Protein AF-A0A7C7RU59-F1 (afdb_monomer_lite)

Sequence (113 aa):
EEKEARVYYLPATEMANELAKTDLATNMAMCGAICGIFGLPDPESLAASVKDRFVGKGIVVSGGTAALDSAIEKKFAKKAKLLEANQKVLDAAIQYTIDQGWSEAEKPAKATA

Foldseek 3Di:
DDDPDDDDDFPLQVLLCVQVVDSVLSVLLVLLQVCLQEVPPPLVVVLVVLCCVLPNPPDDDDPVVVVVSVVVCVVPVDSVSVSVSSSRSSPVSSVVCVVVVNHPVPPDPPPDD

Secondary structure (DSSP, 8-state):
-----------HHHHHHHHHSSGGGHHHHHHHHHHHHH--S-HHHHHHHHHHHHH-SS----HHHHHHHHHHHHHSSSHHHHHHHHHHHHHHHHHHHHHTT--STTS------

pLDDT: mean 82.25, std 14.12, range [37.03, 97.62]

Structure (mmCIF, N/CA/C/O backbone):
data_AF-A0A7C7RU59-F1
#
_entry.id   AF-A0A7C7RU59-F1
#
loop_
_atom_site.group_PDB
_atom_site.id
_atom_site.type_symbol
_atom_site.label_atom_id
_atom_site.label_alt_id
_atom_site.label_comp_id
_atom_site.label_asym_id
_atom_site.label_entity_id
_atom_site.label_seq_id
_atom_site.pdbx_PDB_ins_code
_atom_site.Cartn_x
_atom_site.Cartn_y
_atom_site.Cartn_z
_atom_site.occupancy
_atom_site.B_iso_or_equiv
_atom_site.auth_seq_id
_atom_site.auth_comp_id
_atom_site.auth_asym_id
_atom_site.auth_atom_id
_atom_site.pdbx_PDB_model_num
ATOM 1 N N . GLU A 1 1 ? -28.147 -13.102 14.212 1.00 57.44 1 GLU A N 1
ATOM 2 C CA . GLU A 1 1 ? -26.952 -12.932 15.059 1.00 57.44 1 GLU A CA 1
ATOM 3 C C . GLU A 1 1 ? -26.067 -11.878 14.417 1.00 57.44 1 GLU A C 1
ATOM 5 O O . GLU A 1 1 ? -25.600 -12.094 13.302 1.00 57.44 1 GLU A O 1
ATOM 10 N N . GLU A 1 2 ? -25.925 -10.716 15.051 1.00 62.41 2 GLU A N 1
ATOM 11 C CA . GLU A 1 2 ? -24.928 -9.721 14.647 1.00 62.41 2 GLU A CA 1
ATOM 12 C C . GLU A 1 2 ? -23.557 -10.203 15.117 1.00 62.41 2 GLU A C 1
ATOM 14 O O . GLU A 1 2 ? -23.356 -10.476 16.297 1.00 62.41 2 GLU A O 1
ATOM 19 N N . LYS A 1 3 ? -22.618 -10.360 14.182 1.00 68.44 3 LYS A N 1
ATOM 20 C CA . LYS A 1 3 ? -21.226 -10.658 14.520 1.00 68.44 3 LYS A CA 1
ATOM 21 C C . LYS A 1 3 ? -20.555 -9.344 14.914 1.00 68.44 3 LYS A C 1
ATOM 23 O O . LYS A 1 3 ? -20.638 -8.386 14.151 1.00 68.44 3 LYS A O 1
ATOM 28 N N . GLU A 1 4 ? -19.872 -9.314 16.057 1.00 84.44 4 GLU A N 1
ATOM 29 C CA . GLU A 1 4 ? -19.095 -8.172 16.575 1.00 84.44 4 GLU A CA 1
ATOM 30 C C . GLU A 1 4 ? -17.836 -7.875 15.724 1.00 84.44 4 GLU A C 1
ATOM 32 O O . GLU A 1 4 ? -16.704 -7.863 16.209 1.00 84.44 4 GLU A O 1
ATOM 37 N N . ALA A 1 5 ? -18.002 -7.686 14.415 1.00 86.12 5 ALA A N 1
ATOM 38 C CA . ALA A 1 5 ? -16.907 -7.398 13.502 1.00 86.12 5 ALA A CA 1
ATOM 39 C C . ALA A 1 5 ? -16.480 -5.928 13.621 1.00 86.12 5 ALA A C 1
ATOM 41 O O . ALA A 1 5 ? -17.301 -5.017 13.510 1.00 86.12 5 ALA A O 1
ATOM 42 N N . ARG A 1 6 ? -15.175 -5.690 13.792 1.00 86.81 6 ARG A N 1
ATOM 43 C CA . ARG A 1 6 ? -14.591 -4.348 13.666 1.00 86.81 6 ARG A CA 1
ATOM 44 C C . ARG A 1 6 ? -14.446 -4.015 12.186 1.00 86.81 6 ARG A C 1
ATOM 46 O O . ARG A 1 6 ? -13.814 -4.767 11.448 1.00 86.81 6 ARG A O 1
ATOM 53 N N . VAL A 1 7 ? -15.039 -2.903 11.762 1.00 90.31 7 VAL A N 1
ATOM 54 C CA . VAL A 1 7 ? -15.005 -2.442 10.370 1.00 90.31 7 VAL A 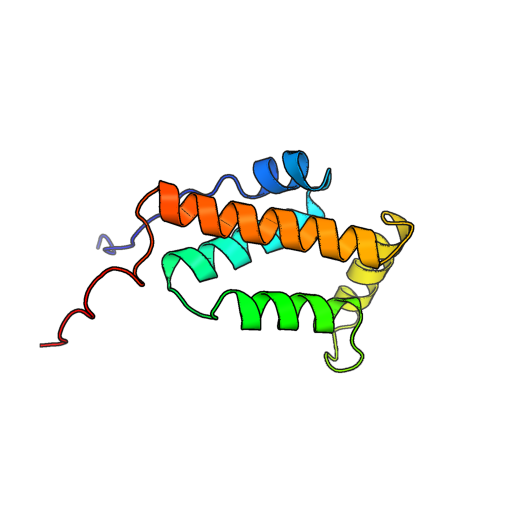CA 1
ATOM 55 C C . VAL A 1 7 ? -14.109 -1.213 10.276 1.00 90.31 7 VAL A C 1
ATOM 57 O O . VAL A 1 7 ? -14.353 -0.217 10.953 1.00 90.31 7 VAL A O 1
ATOM 60 N N . TYR A 1 8 ? -13.095 -1.287 9.415 1.00 92.62 8 TYR A N 1
ATOM 61 C CA . TYR A 1 8 ? -12.158 -0.200 9.132 1.00 92.62 8 TYR A CA 1
ATOM 62 C C . TYR A 1 8 ? -12.288 0.204 7.663 1.00 92.62 8 TYR A C 1
ATOM 64 O O . TYR A 1 8 ? -12.198 -0.647 6.775 1.00 92.62 8 TYR A O 1
ATOM 72 N N . TYR A 1 9 ? -12.521 1.489 7.398 1.00 94.81 9 TYR A N 1
ATOM 73 C CA . TYR A 1 9 ? -12.658 2.005 6.036 1.00 94.81 9 TYR A CA 1
ATOM 74 C C . TYR A 1 9 ? -11.328 2.564 5.535 1.00 94.81 9 TYR A C 1
ATOM 76 O O . TYR A 1 9 ? -10.849 3.560 6.054 1.00 94.81 9 TYR A O 1
ATOM 84 N N . LEU A 1 10 ? -10.752 1.973 4.491 1.00 96.31 10 LEU A N 1
ATOM 85 C CA . LEU A 1 10 ? -9.511 2.454 3.885 1.00 96.31 10 LEU A CA 1
ATOM 86 C C . LEU A 1 10 ? -9.770 2.911 2.439 1.00 96.31 10 LEU A C 1
ATOM 88 O O . LEU A 1 10 ? -10.155 2.069 1.621 1.00 96.31 10 LEU A O 1
ATOM 92 N N . PRO A 1 11 ? -9.495 4.178 2.069 1.00 97.00 11 PRO A N 1
ATOM 93 C CA . PRO A 1 11 ? -9.590 4.649 0.683 1.00 97.00 11 PRO A CA 1
ATOM 94 C C . PRO A 1 11 ? -8.391 4.163 -0.164 1.00 97.00 11 PRO A C 1
ATOM 96 O O . PRO A 1 11 ? -7.595 4.940 -0.689 1.00 97.00 11 PRO A O 1
ATOM 99 N N . ALA A 1 12 ? -8.231 2.841 -0.282 1.00 97.19 12 ALA A N 1
ATOM 100 C CA . ALA A 1 12 ? -7.046 2.182 -0.840 1.00 97.19 12 ALA A CA 1
ATOM 101 C C . ALA A 1 12 ? -6.732 2.601 -2.287 1.00 97.19 12 ALA A C 1
ATOM 103 O O . ALA A 1 12 ? -5.597 2.948 -2.615 1.00 97.19 12 ALA A O 1
ATOM 104 N N . THR A 1 13 ? -7.748 2.580 -3.151 1.00 96.69 13 THR A N 1
ATOM 105 C CA . THR A 1 13 ? -7.602 2.896 -4.578 1.00 96.69 13 THR A CA 1
ATOM 106 C C . THR A 1 13 ? -7.323 4.378 -4.809 1.00 96.69 13 THR A C 1
ATOM 108 O O . THR A 1 13 ? -6.558 4.732 -5.704 1.00 96.69 13 THR A O 1
ATOM 111 N N . GLU A 1 14 ? -7.920 5.252 -3.997 1.00 97.62 14 GLU A N 1
ATOM 112 C CA . GLU A 1 14 ? -7.688 6.697 -4.061 1.00 97.62 14 GLU A CA 1
ATOM 113 C C . GLU A 1 14 ? -6.236 7.008 -3.692 1.00 97.62 14 GLU A C 1
ATOM 115 O O . GLU A 1 14 ? -5.523 7.602 -4.501 1.00 97.62 14 GLU A O 1
ATOM 120 N N . MET A 1 15 ? -5.743 6.471 -2.569 1.00 97.00 15 MET A N 1
ATOM 121 C CA . MET A 1 15 ? -4.335 6.609 -2.175 1.00 97.00 15 MET A CA 1
ATOM 122 C C . MET A 1 15 ? -3.371 6.094 -3.253 1.00 97.00 15 MET A C 1
ATOM 124 O O . MET A 1 15 ? -2.382 6.756 -3.577 1.00 97.00 15 MET A O 1
ATOM 128 N N . ALA A 1 16 ? -3.655 4.932 -3.849 1.00 94.94 16 ALA A N 1
ATOM 129 C CA . ALA A 1 16 ? -2.828 4.363 -4.912 1.00 94.94 16 ALA A CA 1
ATOM 130 C C . ALA A 1 16 ? -2.769 5.273 -6.154 1.00 94.94 16 ALA A C 1
ATOM 132 O O . ALA A 1 16 ? -1.691 5.558 -6.688 1.00 94.94 16 ALA A O 1
ATOM 133 N N . ASN A 1 17 ? -3.913 5.805 -6.583 1.00 94.44 17 ASN A N 1
ATOM 134 C CA . ASN A 1 17 ? -3.980 6.731 -7.710 1.00 94.44 17 ASN A CA 1
ATOM 135 C C . ASN A 1 17 ? -3.304 8.074 -7.411 1.00 94.44 17 ASN A C 1
ATOM 137 O O . ASN A 1 17 ? -2.617 8.622 -8.274 1.00 94.44 17 ASN A O 1
ATOM 141 N N . GLU A 1 18 ? -3.446 8.607 -6.202 1.00 95.81 18 GLU A N 1
ATOM 142 C CA . GLU A 1 18 ? -2.846 9.884 -5.821 1.00 95.81 18 GLU A CA 1
ATOM 143 C C . GLU A 1 18 ? -1.320 9.797 -5.720 1.00 95.81 18 GLU A C 1
ATOM 145 O O . GLU A 1 18 ? -0.614 10.635 -6.301 1.00 95.81 18 GLU A O 1
ATOM 150 N N . LEU A 1 19 ? -0.813 8.765 -5.038 1.00 93.81 19 LEU A N 1
ATOM 151 C CA . LEU A 1 19 ? 0.598 8.636 -4.666 1.00 93.81 19 LEU A CA 1
ATOM 152 C C . LEU A 1 19 ? 1.440 7.912 -5.721 1.00 93.81 19 LEU A C 1
ATOM 154 O O . LEU A 1 19 ? 2.579 8.323 -5.958 1.00 93.81 19 LEU A O 1
ATOM 158 N N . ALA A 1 20 ? 0.890 6.872 -6.355 1.00 90.56 20 ALA A N 1
ATOM 159 C CA . ALA A 1 20 ? 1.588 6.014 -7.318 1.00 90.56 20 ALA A CA 1
ATOM 160 C C . ALA A 1 20 ? 1.106 6.190 -8.769 1.00 90.56 20 ALA A C 1
ATOM 162 O O . ALA A 1 20 ? 1.689 5.598 -9.679 1.00 90.56 20 ALA A O 1
ATOM 163 N N . LYS A 1 21 ? 0.071 7.012 -9.008 1.00 90.06 21 LYS A N 1
ATOM 164 C CA . LYS A 1 21 ? -0.529 7.247 -10.338 1.00 90.06 21 LYS A CA 1
ATOM 165 C C . LYS A 1 21 ? -1.016 5.962 -11.021 1.00 90.06 21 LYS A C 1
ATOM 167 O O . LYS A 1 21 ? -1.057 5.886 -12.248 1.00 90.06 21 LYS A O 1
ATOM 172 N N . THR A 1 22 ? -1.368 4.947 -10.232 1.00 85.94 22 THR A N 1
ATOM 173 C CA . THR A 1 22 ? -1.882 3.668 -10.723 1.00 85.94 22 THR A CA 1
ATOM 174 C C . THR A 1 22 ? -2.758 2.997 -9.668 1.00 85.94 22 THR A C 1
ATOM 176 O O . THR A 1 22 ? -2.414 2.958 -8.491 1.00 85.94 22 THR A O 1
ATOM 179 N N . ASP A 1 23 ? -3.839 2.371 -10.114 1.00 89.81 23 ASP A N 1
ATOM 180 C CA . ASP A 1 23 ? -4.719 1.519 -9.306 1.00 89.81 23 ASP A CA 1
ATOM 181 C C . ASP A 1 23 ? -4.061 0.187 -8.910 1.00 89.81 23 ASP A C 1
ATOM 183 O O . ASP A 1 23 ? -4.393 -0.402 -7.887 1.00 89.81 23 ASP A O 1
ATOM 187 N N . LEU A 1 24 ? -3.077 -0.275 -9.680 1.00 85.38 24 LEU A N 1
ATOM 188 C CA . LEU A 1 24 ? -2.307 -1.491 -9.400 1.00 85.38 24 LEU A CA 1
ATOM 189 C C . LEU A 1 24 ? -1.599 -1.491 -8.032 1.00 85.38 24 LEU A C 1
ATOM 191 O O . LEU A 1 24 ? -1.296 -2.569 -7.535 1.00 85.38 24 LEU A O 1
ATOM 195 N N . ALA A 1 25 ? -1.374 -0.325 -7.411 1.00 90.81 25 ALA A N 1
ATOM 196 C CA . ALA A 1 25 ? -0.802 -0.210 -6.065 1.00 90.81 25 ALA A CA 1
ATOM 197 C C . ALA A 1 25 ? -1.857 -0.275 -4.936 1.00 90.81 25 ALA A C 1
ATOM 199 O O . ALA A 1 25 ? -1.513 -0.169 -3.761 1.00 90.81 25 ALA A O 1
ATOM 200 N N . THR A 1 26 ? -3.141 -0.476 -5.257 1.00 94.44 26 THR A N 1
ATOM 201 C CA . THR A 1 26 ? -4.235 -0.592 -4.268 1.00 94.44 26 THR A CA 1
ATOM 202 C C . THR A 1 26 ? -3.970 -1.699 -3.246 1.00 94.44 26 THR A C 1
ATOM 204 O O . THR A 1 26 ? -4.244 -1.544 -2.058 1.00 94.44 26 THR A O 1
ATOM 207 N N . ASN A 1 27 ? -3.384 -2.812 -3.689 1.00 92.31 27 ASN A N 1
ATOM 208 C CA . ASN A 1 27 ? -2.994 -3.906 -2.804 1.00 92.31 27 ASN A CA 1
ATOM 209 C C . ASN A 1 27 ? -1.928 -3.484 -1.777 1.00 92.31 27 ASN A C 1
ATOM 211 O O . ASN A 1 27 ? -1.964 -3.965 -0.651 1.00 92.31 27 ASN A O 1
ATOM 215 N N . MET A 1 28 ? -1.017 -2.570 -2.125 1.00 94.25 28 MET A N 1
ATOM 216 C CA . MET A 1 28 ? 0.002 -2.061 -1.203 1.00 94.25 28 MET A CA 1
ATOM 217 C C . MET A 1 28 ? -0.618 -1.208 -0.104 1.00 94.25 28 MET A C 1
ATOM 219 O O . MET A 1 28 ? -0.219 -1.339 1.050 1.00 94.25 28 MET A O 1
ATOM 223 N N . ALA A 1 29 ? -1.644 -0.416 -0.429 1.00 96.56 29 ALA A N 1
ATOM 224 C CA . ALA A 1 29 ? -2.400 0.314 0.584 1.00 96.56 29 ALA A CA 1
ATOM 225 C C . ALA A 1 29 ? -3.081 -0.661 1.558 1.00 96.56 29 ALA A C 1
ATOM 227 O O . ALA A 1 29 ? -3.002 -0.490 2.770 1.00 96.56 29 ALA A O 1
ATOM 228 N N . MET A 1 30 ? -3.694 -1.732 1.043 1.00 95.56 30 MET A N 1
ATOM 229 C CA . MET A 1 30 ? -4.319 -2.760 1.885 1.00 95.56 30 MET A CA 1
ATOM 230 C C . MET A 1 30 ? -3.298 -3.484 2.776 1.00 95.56 30 MET A C 1
ATOM 232 O O . MET A 1 30 ? -3.554 -3.669 3.963 1.00 95.56 30 MET A O 1
ATOM 236 N N . CYS A 1 31 ? -2.130 -3.859 2.240 1.00 94.69 31 CYS A N 1
ATOM 237 C CA . CYS A 1 31 ? -1.056 -4.472 3.026 1.00 94.69 31 CYS A CA 1
ATOM 238 C C . CYS A 1 31 ? -0.534 -3.532 4.121 1.00 94.69 31 CYS A C 1
ATOM 240 O O . CYS A 1 31 ? -0.366 -3.969 5.258 1.00 94.69 31 CYS A O 1
ATOM 242 N N . GLY A 1 32 ? -0.324 -2.252 3.798 1.00 94.88 32 GLY A N 1
ATOM 243 C CA . GLY A 1 32 ? 0.081 -1.238 4.771 1.00 94.88 32 GLY A CA 1
ATOM 244 C C . GLY A 1 32 ? -0.957 -1.056 5.878 1.00 94.88 32 GLY A C 1
ATOM 245 O O . GLY A 1 32 ? -0.605 -1.015 7.050 1.00 94.88 32 GLY A O 1
ATOM 246 N N . ALA A 1 33 ? -2.247 -1.061 5.541 1.00 94.75 33 ALA A N 1
ATOM 247 C CA . ALA A 1 33 ? -3.294 -0.955 6.549 1.00 94.75 33 ALA A CA 1
ATOM 248 C C . ALA A 1 33 ? -3.384 -2.182 7.466 1.00 94.75 33 ALA A C 1
ATOM 250 O O . ALA A 1 33 ? -3.576 -2.026 8.665 1.00 94.75 33 ALA A O 1
ATOM 251 N N . ILE A 1 34 ? -3.211 -3.399 6.939 1.00 92.88 34 ILE A N 1
ATOM 252 C CA . ILE A 1 34 ? -3.150 -4.615 7.770 1.00 92.88 34 ILE A CA 1
ATOM 253 C C . ILE A 1 34 ? -1.961 -4.534 8.735 1.00 92.88 34 ILE A C 1
ATOM 255 O O . ILE A 1 34 ? -2.127 -4.782 9.927 1.00 92.88 34 ILE A O 1
ATOM 259 N N . CYS A 1 35 ? -0.792 -4.131 8.232 1.00 93.06 35 CYS A N 1
ATOM 260 C CA . CYS A 1 35 ? 0.403 -3.910 9.042 1.00 93.06 35 CYS A CA 1
ATOM 261 C C . CYS A 1 35 ? 0.155 -2.878 10.148 1.00 93.06 35 CYS A C 1
ATOM 263 O O . CYS A 1 35 ? 0.426 -3.158 11.311 1.00 93.06 35 CYS A O 1
ATOM 265 N N . GLY A 1 36 ? -0.422 -1.722 9.818 1.00 92.19 36 GLY A N 1
ATOM 266 C CA . GLY A 1 36 ? -0.666 -0.659 10.790 1.00 92.19 36 GLY A CA 1
ATOM 267 C C . GLY A 1 36 ? -1.791 -0.954 11.790 1.00 92.19 36 GLY A C 1
ATOM 268 O O . GLY A 1 36 ? -1.680 -0.574 12.951 1.00 92.19 36 GLY A O 1
ATOM 269 N N . ILE A 1 37 ? -2.841 -1.685 11.392 1.00 92.44 37 ILE A N 1
ATOM 270 C CA . ILE A 1 37 ? -3.925 -2.100 12.299 1.00 92.44 37 ILE A CA 1
ATOM 271 C C . ILE A 1 37 ? -3.433 -3.177 13.266 1.00 92.44 37 ILE A C 1
ATOM 273 O O . ILE A 1 37 ? -3.613 -3.038 14.469 1.00 92.44 37 ILE A O 1
ATOM 277 N N . PHE A 1 38 ? -2.819 -4.252 12.770 1.00 90.06 38 PHE A N 1
ATOM 278 C CA . PHE A 1 38 ? -2.478 -5.405 13.610 1.00 90.06 38 PHE A CA 1
ATOM 279 C C . PHE A 1 38 ? -1.073 -5.341 14.216 1.00 90.06 38 PHE A C 1
ATOM 281 O O . PHE A 1 38 ? -0.761 -6.124 15.110 1.00 90.06 38 PHE A O 1
ATOM 288 N N . GLY A 1 39 ? -0.204 -4.461 13.716 1.00 84.00 39 GLY A N 1
ATOM 289 C CA . GLY A 1 39 ? 1.219 -4.449 14.060 1.00 84.00 39 GLY A CA 1
ATOM 290 C C . GLY A 1 39 ? 2.000 -5.650 13.513 1.00 84.00 39 GLY A C 1
ATOM 291 O O . GLY A 1 39 ? 3.119 -5.895 13.958 1.00 84.00 39 GLY A O 1
ATOM 292 N N . LEU A 1 40 ? 1.415 -6.432 12.595 1.00 81.44 40 LEU A N 1
ATOM 293 C CA . LEU A 1 40 ? 2.003 -7.653 12.041 1.00 81.44 40 LEU A CA 1
ATOM 294 C C . LEU A 1 40 ? 1.731 -7.756 10.528 1.00 81.44 40 LEU A C 1
ATOM 296 O O . LEU A 1 40 ? 0.572 -7.648 10.116 1.00 81.44 40 LEU A O 1
ATOM 300 N N . PRO A 1 41 ? 2.748 -8.043 9.692 1.00 83.50 41 PRO A N 1
ATOM 301 C CA . PRO A 1 41 ? 4.186 -8.033 10.008 1.00 83.50 41 PRO A CA 1
ATOM 302 C C . PRO A 1 41 ? 4.678 -6.626 10.382 1.00 83.50 41 PRO A C 1
ATOM 304 O O . PRO A 1 41 ? 3.982 -5.649 10.119 1.00 83.50 41 PRO A O 1
ATOM 307 N N . ASP A 1 42 ? 5.868 -6.509 10.977 1.00 87.75 42 ASP A N 1
ATOM 308 C CA . ASP A 1 42 ? 6.476 -5.196 11.197 1.00 87.75 42 ASP A CA 1
ATOM 309 C C . ASP A 1 42 ? 6.779 -4.493 9.849 1.00 87.75 42 ASP A C 1
ATOM 311 O O . ASP A 1 42 ? 6.983 -5.168 8.827 1.00 87.75 42 ASP A O 1
ATOM 315 N N . PRO A 1 43 ? 6.806 -3.147 9.815 1.00 87.12 43 PRO A N 1
ATOM 316 C CA . PRO A 1 43 ? 6.988 -2.398 8.573 1.00 87.12 43 PRO A CA 1
ATOM 317 C C . PRO A 1 43 ? 8.281 -2.732 7.815 1.00 87.12 43 PRO A C 1
ATOM 319 O O . PRO A 1 43 ? 8.272 -2.761 6.582 1.00 87.12 43 PRO A O 1
ATOM 322 N N . GLU A 1 44 ? 9.383 -3.019 8.519 1.00 89.19 44 GLU A N 1
ATOM 323 C CA . GLU A 1 44 ? 10.674 -3.322 7.888 1.00 89.19 44 GLU A CA 1
ATOM 324 C C . GLU A 1 44 ? 10.629 -4.671 7.162 1.00 89.19 44 GLU A C 1
ATOM 326 O O . GLU A 1 44 ? 10.995 -4.764 5.984 1.00 89.19 44 GLU A O 1
ATOM 331 N N . SER A 1 45 ? 10.113 -5.708 7.826 1.00 90.44 45 SER A N 1
ATOM 332 C CA . SER A 1 45 ? 9.919 -7.038 7.238 1.00 90.44 45 SER A CA 1
ATOM 333 C C . SER A 1 45 ? 8.964 -7.005 6.045 1.00 90.44 45 SER A C 1
ATOM 335 O O . SER A 1 45 ? 9.179 -7.698 5.040 1.00 90.44 45 SER A O 1
ATOM 337 N N . LEU A 1 46 ? 7.913 -6.183 6.119 1.00 90.44 46 LEU A N 1
ATOM 338 C CA . LEU A 1 46 ? 6.973 -6.007 5.018 1.00 90.44 46 LEU A CA 1
ATOM 339 C C . LEU A 1 46 ? 7.639 -5.340 3.807 1.00 90.44 46 LEU A C 1
ATOM 341 O O . LEU A 1 46 ? 7.539 -5.859 2.693 1.00 90.44 46 LEU A O 1
ATOM 345 N N . ALA A 1 47 ? 8.369 -4.242 4.018 1.00 87.94 47 ALA A N 1
ATOM 346 C CA . ALA A 1 47 ? 9.108 -3.547 2.964 1.00 87.94 47 ALA A CA 1
ATOM 347 C C . ALA A 1 47 ? 10.150 -4.464 2.296 1.00 87.94 47 ALA A C 1
ATOM 349 O O . ALA A 1 47 ? 10.256 -4.519 1.064 1.00 87.94 47 ALA A O 1
ATOM 350 N N . ALA A 1 48 ? 10.881 -5.252 3.092 1.00 89.06 48 ALA A N 1
ATOM 351 C CA . ALA A 1 48 ? 11.831 -6.240 2.588 1.00 89.06 48 ALA A CA 1
ATOM 352 C C . ALA A 1 48 ? 11.147 -7.302 1.707 1.00 89.06 48 ALA A C 1
ATOM 354 O O . ALA A 1 48 ? 11.649 -7.627 0.628 1.00 89.06 48 ALA A O 1
ATOM 355 N N . SER A 1 49 ? 9.972 -7.785 2.118 1.00 88.31 49 SER A N 1
ATOM 356 C CA . SER A 1 49 ? 9.189 -8.776 1.367 1.00 88.31 49 SER A CA 1
ATOM 357 C C . SER A 1 49 ? 8.661 -8.220 0.040 1.00 88.31 49 SER A C 1
ATOM 359 O O . SER A 1 49 ? 8.705 -8.899 -0.988 1.00 88.31 49 SER A O 1
ATOM 361 N N . VAL A 1 50 ? 8.211 -6.960 0.024 1.00 86.94 50 VAL A N 1
ATOM 362 C CA . VAL A 1 50 ? 7.804 -6.265 -1.209 1.00 86.94 50 VAL A CA 1
ATOM 363 C C . VAL A 1 50 ? 8.993 -6.130 -2.161 1.00 86.94 50 VAL A C 1
ATOM 365 O O . VAL A 1 50 ? 8.870 -6.401 -3.358 1.00 86.94 50 VAL A O 1
ATOM 368 N N . LYS A 1 51 ? 10.173 -5.779 -1.642 1.00 85.44 51 LYS A N 1
ATOM 369 C CA . LYS A 1 51 ? 11.398 -5.696 -2.442 1.00 85.44 51 LYS A CA 1
ATOM 370 C C . LYS A 1 51 ? 11.780 -7.043 -3.060 1.00 85.44 51 LYS A C 1
ATOM 372 O O . LYS A 1 51 ? 12.058 -7.094 -4.262 1.00 85.44 51 LYS A O 1
ATOM 377 N N . ASP A 1 52 ? 11.776 -8.118 -2.272 1.00 85.25 52 ASP A N 1
ATOM 378 C CA . ASP A 1 52 ? 12.118 -9.461 -2.757 1.00 85.25 52 ASP A CA 1
ATOM 379 C C . ASP A 1 52 ? 11.111 -9.968 -3.800 1.00 85.25 52 ASP A C 1
ATOM 381 O O . ASP A 1 52 ? 11.498 -10.602 -4.778 1.00 85.25 52 ASP A O 1
ATOM 385 N N . ARG A 1 53 ? 9.834 -9.586 -3.687 1.00 81.94 53 ARG A N 1
ATOM 386 C CA . ARG A 1 53 ? 8.801 -9.948 -4.666 1.00 81.94 53 ARG A CA 1
ATOM 387 C C . ARG A 1 53 ? 9.078 -9.390 -6.064 1.00 81.94 53 ARG A C 1
ATOM 389 O O . ARG A 1 53 ? 8.902 -10.102 -7.046 1.00 81.94 53 ARG A O 1
ATOM 396 N N . PHE A 1 54 ? 9.456 -8.114 -6.169 1.00 77.38 54 PHE A N 1
ATOM 397 C CA . PHE A 1 54 ? 9.573 -7.435 -7.471 1.00 77.38 54 PHE A CA 1
ATOM 398 C C . PHE A 1 54 ? 10.991 -7.453 -8.064 1.00 77.38 54 PHE A C 1
ATOM 400 O O . PHE A 1 54 ? 11.165 -7.296 -9.278 1.00 77.38 54 PHE A O 1
ATOM 407 N N . VAL A 1 55 ? 12.020 -7.590 -7.222 1.00 75.94 55 VAL A N 1
ATOM 408 C CA . VAL A 1 55 ? 13.435 -7.506 -7.639 1.00 75.94 55 VAL A CA 1
ATOM 409 C C . VAL A 1 55 ? 14.249 -8.721 -7.204 1.00 75.94 55 VAL A C 1
ATOM 411 O O . VAL A 1 55 ? 15.308 -8.989 -7.775 1.00 75.94 55 VAL A O 1
ATOM 414 N N . GLY A 1 56 ? 13.762 -9.470 -6.222 1.00 69.12 56 GLY A N 1
ATOM 415 C CA . GLY A 1 56 ? 14.389 -10.697 -5.775 1.00 69.12 56 GLY A CA 1
ATOM 416 C C . GLY A 1 56 ? 14.183 -11.862 -6.736 1.00 69.12 56 GLY A C 1
ATOM 417 O O . GLY A 1 56 ? 13.408 -11.815 -7.690 1.00 69.12 56 GLY A O 1
ATOM 418 N N . LYS A 1 57 ? 14.928 -12.933 -6.470 1.00 67.06 57 LYS A N 1
ATOM 419 C CA . LYS A 1 57 ? 14.768 -14.239 -7.130 1.00 67.06 57 LYS A CA 1
ATOM 420 C C . LYS A 1 57 ? 14.138 -15.275 -6.190 1.00 67.06 57 LYS A C 1
ATOM 422 O O . LYS A 1 57 ? 14.008 -16.430 -6.581 1.00 67.06 57 LYS A O 1
ATOM 427 N N . GLY A 1 58 ? 13.822 -14.879 -4.952 1.00 63.91 58 GLY A N 1
ATOM 428 C CA . GLY A 1 58 ? 13.423 -15.777 -3.869 1.00 63.91 58 GLY A CA 1
ATOM 429 C C . GLY A 1 58 ? 11.952 -16.187 -3.898 1.00 63.91 58 GLY A C 1
ATOM 430 O O . GLY A 1 58 ? 11.619 -17.275 -3.432 1.00 63.91 58 GLY A O 1
ATOM 431 N N . ILE A 1 59 ? 11.075 -15.366 -4.482 1.00 68.81 59 ILE A N 1
ATOM 432 C CA . ILE A 1 59 ? 9.634 -15.636 -4.509 1.00 68.81 59 ILE A CA 1
ATOM 433 C C . ILE A 1 59 ? 9.247 -16.299 -5.834 1.00 68.81 59 ILE A C 1
ATOM 435 O O . ILE A 1 59 ? 9.235 -15.672 -6.893 1.00 68.81 59 ILE A O 1
ATOM 439 N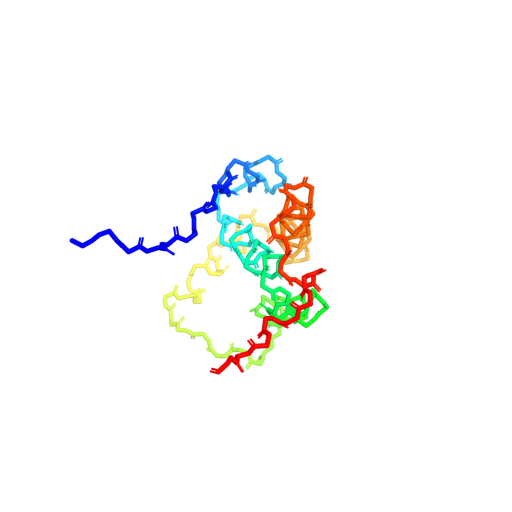 N . VAL A 1 60 ? 8.882 -17.583 -5.765 1.00 64.88 60 VAL A N 1
ATOM 440 C CA . VAL A 1 60 ? 8.282 -18.309 -6.892 1.00 64.88 60 VAL A CA 1
ATOM 441 C C . VAL A 1 60 ? 6.817 -17.900 -7.000 1.00 64.88 60 VAL A C 1
ATOM 443 O O . VAL A 1 60 ? 6.004 -18.201 -6.128 1.00 64.88 60 VAL A O 1
ATOM 446 N N . VAL A 1 61 ? 6.480 -17.188 -8.071 1.00 70.81 61 VAL A N 1
ATOM 447 C CA . VAL A 1 61 ? 5.122 -16.700 -8.324 1.00 70.81 61 VAL A CA 1
ATOM 448 C C . VAL A 1 61 ? 4.377 -17.597 -9.312 1.00 70.81 61 VAL A C 1
ATOM 450 O O . VAL A 1 61 ? 4.976 -18.251 -10.165 1.00 70.81 61 VAL A O 1
ATOM 453 N N . SER A 1 62 ? 3.045 -17.609 -9.221 1.00 78.62 62 SER A N 1
ATOM 454 C CA . SER A 1 62 ? 2.211 -18.279 -10.224 1.00 78.62 62 SER A CA 1
ATOM 455 C C . SER A 1 62 ? 2.369 -17.618 -11.603 1.00 78.62 62 SER A C 1
ATOM 457 O O . SER A 1 62 ? 2.656 -16.422 -11.694 1.00 78.62 62 SER A O 1
ATOM 459 N N . GLY A 1 63 ? 2.127 -18.364 -12.687 1.00 77.00 63 GLY A N 1
ATOM 460 C CA . GLY A 1 63 ? 2.251 -17.833 -14.052 1.00 77.00 63 GLY A CA 1
ATOM 461 C C . GLY A 1 63 ? 1.371 -16.602 -14.321 1.00 77.00 63 GLY A C 1
ATOM 462 O O . GLY A 1 63 ? 1.810 -15.663 -14.982 1.00 77.00 63 GLY A O 1
ATOM 463 N N . GLY A 1 64 ? 0.161 -16.555 -13.750 1.00 79.50 64 GLY A N 1
ATOM 464 C CA . GLY A 1 64 ? -0.720 -15.385 -13.855 1.00 79.50 64 GLY A CA 1
ATOM 465 C C . GLY A 1 64 ? -0.168 -14.163 -13.116 1.00 79.50 64 GLY A C 1
ATOM 466 O O . GLY A 1 64 ? -0.218 -13.045 -13.623 1.00 79.50 64 GLY A O 1
ATOM 467 N N . THR A 1 65 ? 0.431 -14.383 -11.947 1.00 73.81 65 THR A N 1
ATOM 468 C CA . THR A 1 65 ? 1.096 -13.333 -11.170 1.00 73.81 65 THR A CA 1
ATOM 469 C C . THR A 1 65 ? 2.326 -12.788 -11.899 1.00 73.81 65 THR A C 1
ATOM 471 O O . THR A 1 65 ? 2.475 -11.576 -12.005 1.00 73.81 65 THR A O 1
ATOM 474 N N . ALA A 1 66 ? 3.145 -13.664 -12.489 1.00 74.69 66 ALA A N 1
ATOM 475 C CA . ALA A 1 66 ? 4.297 -13.258 -13.294 1.00 74.69 66 ALA A CA 1
ATOM 476 C C . ALA A 1 66 ? 3.893 -12.399 -14.507 1.00 74.69 66 ALA A C 1
ATOM 478 O O . ALA A 1 66 ? 4.581 -11.436 -14.857 1.00 74.69 66 ALA A O 1
ATOM 479 N N . ALA A 1 67 ? 2.761 -12.721 -15.144 1.00 76.75 67 ALA A N 1
ATOM 480 C CA . ALA A 1 67 ? 2.225 -11.942 -16.258 1.00 76.75 67 ALA A CA 1
ATOM 481 C C . ALA A 1 67 ? 1.770 -10.537 -15.819 1.00 76.75 67 ALA A C 1
ATOM 483 O O . ALA A 1 67 ? 2.033 -9.559 -16.521 1.00 76.75 67 ALA A O 1
ATOM 484 N N . LEU A 1 68 ? 1.136 -10.430 -14.647 1.00 73.12 68 LEU A N 1
ATOM 485 C CA . LEU A 1 68 ? 0.762 -9.156 -14.024 1.00 73.12 68 LEU A CA 1
ATOM 486 C C . LEU A 1 68 ? 1.990 -8.303 -13.689 1.00 73.12 68 LEU A C 1
ATOM 488 O O . LEU A 1 68 ? 2.037 -7.136 -14.076 1.00 73.12 68 LEU A O 1
ATOM 492 N N . ASP A 1 69 ? 3.003 -8.891 -13.051 1.00 72.69 69 ASP A N 1
ATOM 493 C CA . ASP A 1 69 ? 4.251 -8.196 -12.718 1.00 72.69 69 ASP A CA 1
ATOM 494 C C . ASP A 1 69 ? 4.944 -7.692 -14.003 1.00 72.69 69 ASP A C 1
ATOM 496 O O . ASP A 1 69 ? 5.358 -6.538 -14.081 1.00 72.69 69 ASP A O 1
ATOM 500 N N . SER A 1 70 ? 4.941 -8.492 -15.076 1.00 74.31 70 SER A N 1
ATOM 501 C CA . SER A 1 70 ? 5.459 -8.087 -16.395 1.00 74.31 70 SER A CA 1
ATOM 502 C C . SER A 1 70 ? 4.662 -6.939 -17.039 1.00 74.31 70 SER A C 1
ATOM 504 O O . SER A 1 70 ? 5.229 -6.081 -17.720 1.00 74.31 70 SER A O 1
ATOM 506 N N . ALA A 1 71 ? 3.338 -6.900 -16.861 1.00 74.56 71 ALA A N 1
ATOM 507 C CA . ALA A 1 71 ? 2.500 -5.801 -17.350 1.00 74.56 71 ALA A CA 1
ATOM 508 C C . ALA A 1 71 ? 2.766 -4.500 -16.576 1.00 74.56 71 ALA A C 1
ATOM 510 O O . ALA A 1 71 ? 2.793 -3.417 -17.166 1.00 74.56 71 ALA A O 1
ATOM 511 N N . ILE A 1 72 ? 3.016 -4.614 -15.271 1.00 67.75 72 ILE A N 1
ATOM 512 C CA . ILE A 1 72 ? 3.432 -3.504 -14.417 1.00 67.75 72 ILE A CA 1
ATOM 513 C C . ILE A 1 72 ? 4.817 -2.999 -14.844 1.00 67.75 72 ILE A C 1
ATOM 515 O O . ILE A 1 72 ? 4.991 -1.798 -15.035 1.00 67.75 72 ILE A O 1
ATOM 519 N N . GLU A 1 73 ? 5.785 -3.886 -15.084 1.00 69.25 73 GLU A N 1
ATOM 520 C CA . GLU A 1 73 ? 7.118 -3.513 -15.580 1.00 69.25 73 GLU A CA 1
ATOM 521 C C . GLU A 1 73 ? 7.056 -2.703 -16.883 1.00 69.25 73 GLU A C 1
ATOM 523 O O . GLU A 1 73 ? 7.807 -1.748 -17.056 1.00 69.25 73 GLU A O 1
ATOM 528 N N . LYS A 1 74 ? 6.117 -3.009 -17.785 1.00 69.94 74 LYS A N 1
ATOM 529 C CA . LYS A 1 74 ? 5.916 -2.210 -19.007 1.00 69.94 74 LYS A CA 1
ATOM 530 C C . LYS A 1 74 ? 5.397 -0.798 -18.724 1.00 69.94 74 LYS A C 1
ATOM 532 O O . LYS A 1 74 ? 5.758 0.127 -19.447 1.00 69.94 74 LYS A O 1
ATOM 537 N N . LYS A 1 75 ? 4.562 -0.616 -17.693 1.00 68.88 75 LYS A N 1
ATOM 538 C CA . LYS A 1 75 ? 4.085 0.712 -17.261 1.00 68.88 75 LYS A CA 1
ATOM 539 C C . LYS A 1 75 ? 5.180 1.508 -16.541 1.00 68.88 75 LYS A C 1
ATOM 541 O O . LYS A 1 75 ? 5.196 2.734 -16.622 1.00 68.88 75 LYS A O 1
ATOM 546 N N . PHE A 1 76 ? 6.113 0.828 -15.875 1.00 65.19 76 PHE A N 1
ATOM 547 C CA . PHE A 1 76 ? 7.198 1.441 -15.115 1.00 65.19 76 PHE A CA 1
ATOM 548 C C . PHE A 1 76 ? 8.553 1.153 -15.763 1.00 65.19 76 PHE A C 1
ATOM 550 O O . PHE A 1 76 ? 9.190 0.147 -15.480 1.00 65.19 76 PHE A O 1
ATOM 557 N N . ALA A 1 77 ? 9.059 2.108 -16.550 1.00 63.38 77 ALA A N 1
ATOM 558 C CA . ALA A 1 77 ? 10.326 1.998 -17.290 1.00 63.38 77 ALA A CA 1
ATOM 559 C C . ALA A 1 77 ? 11.562 1.579 -16.454 1.00 63.38 77 ALA A C 1
ATOM 561 O O . ALA A 1 77 ? 12.596 1.228 -17.018 1.00 63.38 77 ALA A O 1
ATOM 562 N N . LYS A 1 78 ? 11.491 1.642 -15.114 1.00 72.56 78 LYS A N 1
ATOM 563 C CA . LYS A 1 78 ? 12.510 1.130 -14.187 1.00 72.56 78 LYS A CA 1
ATOM 564 C C . LYS A 1 78 ? 11.834 0.468 -12.982 1.00 72.56 78 LYS A C 1
ATOM 566 O O . LYS A 1 78 ? 11.095 1.145 -12.270 1.00 72.56 78 LYS A O 1
ATOM 571 N N . LYS A 1 79 ? 12.177 -0.794 -12.682 1.00 72.31 79 LYS A N 1
ATOM 572 C CA . LYS A 1 79 ? 11.700 -1.545 -11.493 1.00 72.31 79 LYS A CA 1
ATOM 573 C C . LYS A 1 79 ? 11.867 -0.780 -10.173 1.00 72.31 79 LYS A C 1
ATOM 575 O O . LYS A 1 79 ? 11.034 -0.888 -9.284 1.00 72.31 79 LYS A O 1
ATOM 580 N N . ALA A 1 80 ? 12.912 0.041 -10.067 1.00 76.62 80 ALA A N 1
ATOM 581 C CA . ALA A 1 80 ? 13.141 0.897 -8.905 1.00 76.62 80 ALA A CA 1
ATOM 582 C C . ALA A 1 80 ? 11.999 1.903 -8.664 1.00 76.62 80 ALA A C 1
ATOM 584 O O . ALA A 1 80 ? 11.586 2.078 -7.526 1.00 76.62 80 ALA A O 1
ATOM 585 N N . LYS A 1 81 ? 11.441 2.505 -9.727 1.00 80.94 81 LYS A N 1
ATOM 586 C CA . LYS A 1 81 ? 10.315 3.448 -9.608 1.00 80.94 81 LYS A CA 1
ATOM 587 C C . LYS A 1 81 ? 9.028 2.755 -9.175 1.00 80.94 81 LYS A C 1
ATOM 589 O O . LYS A 1 81 ? 8.237 3.344 -8.452 1.00 80.94 81 LYS A O 1
ATOM 594 N N . LEU A 1 82 ? 8.825 1.515 -9.622 1.00 78.44 82 LEU A N 1
ATOM 595 C CA . LEU A 1 82 ? 7.701 0.696 -9.176 1.00 78.44 82 LEU A CA 1
ATOM 596 C C . LEU A 1 82 ? 7.796 0.420 -7.672 1.00 78.44 82 LEU A C 1
ATOM 598 O O . LEU A 1 82 ? 6.821 0.608 -6.954 1.00 78.44 82 LEU A O 1
ATOM 602 N N . LEU A 1 83 ? 8.970 -0.014 -7.206 1.00 85.12 83 LEU A N 1
ATOM 603 C CA . LEU A 1 83 ? 9.202 -0.264 -5.786 1.00 85.12 83 LEU A CA 1
ATOM 604 C C . LEU A 1 83 ? 9.003 0.993 -4.947 1.00 85.12 83 LEU A C 1
ATOM 606 O O . LEU A 1 83 ? 8.330 0.929 -3.930 1.00 85.12 83 LEU A O 1
ATOM 610 N N . GLU A 1 84 ? 9.541 2.126 -5.390 1.00 89.00 84 GLU A N 1
ATOM 611 C CA . GLU A 1 84 ? 9.372 3.407 -4.705 1.00 89.00 84 GLU A CA 1
ATOM 612 C C . GLU A 1 84 ? 7.892 3.810 -4.616 1.00 89.00 84 GLU A C 1
ATOM 614 O O . GLU A 1 84 ? 7.417 4.192 -3.551 1.00 89.00 84 GLU A O 1
ATOM 619 N N . ALA A 1 85 ? 7.136 3.662 -5.708 1.00 89.75 85 ALA A N 1
ATOM 620 C CA . ALA A 1 85 ? 5.708 3.964 -5.731 1.00 89.75 85 ALA A CA 1
ATOM 621 C C . ALA A 1 85 ? 4.900 3.037 -4.803 1.00 89.75 85 ALA A C 1
ATOM 623 O O . ALA A 1 85 ? 4.052 3.512 -4.049 1.00 89.75 85 ALA A O 1
ATOM 624 N N . ASN A 1 86 ? 5.195 1.733 -4.817 1.00 90.69 86 ASN A N 1
ATOM 625 C CA . ASN A 1 86 ? 4.566 0.754 -3.929 1.00 90.69 86 ASN A CA 1
ATOM 626 C C . ASN A 1 86 ? 4.899 1.023 -2.459 1.00 90.69 86 ASN A C 1
ATOM 628 O O . ASN A 1 86 ? 3.995 1.019 -1.628 1.00 90.69 86 ASN A O 1
ATOM 632 N N . GLN A 1 87 ? 6.167 1.307 -2.152 1.00 92.81 87 GLN A N 1
ATOM 633 C CA . GLN A 1 87 ? 6.614 1.629 -0.800 1.00 92.81 87 GLN A CA 1
ATOM 634 C C . GLN A 1 87 ? 5.924 2.892 -0.284 1.00 92.81 87 GLN A C 1
ATOM 636 O O . GLN A 1 87 ? 5.386 2.897 0.814 1.00 92.81 87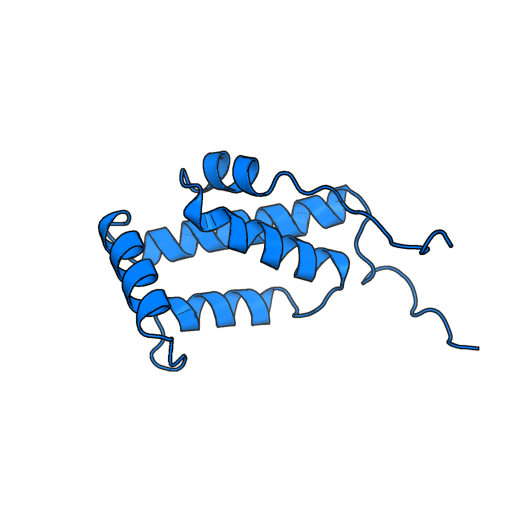 GLN A O 1
ATOM 641 N N . LYS A 1 88 ? 5.833 3.934 -1.116 1.00 95.00 88 LYS A N 1
ATOM 642 C CA . LYS A 1 88 ? 5.164 5.185 -0.754 1.00 95.00 88 LYS A CA 1
ATOM 643 C C . LYS A 1 88 ? 3.690 4.988 -0.394 1.00 95.00 88 LYS A C 1
ATOM 645 O O . LYS A 1 88 ? 3.207 5.601 0.552 1.00 95.00 88 LYS A O 1
ATOM 650 N N . VAL A 1 89 ? 2.968 4.163 -1.155 1.00 96.12 89 VAL A N 1
ATOM 651 C CA . VAL A 1 89 ? 1.559 3.843 -0.870 1.00 96.12 89 VAL A CA 1
ATOM 652 C C . VAL A 1 89 ? 1.437 3.017 0.411 1.00 96.12 89 VAL A C 1
ATOM 654 O O . VAL A 1 89 ? 0.533 3.254 1.209 1.00 96.12 89 VAL A O 1
ATOM 657 N N . LEU A 1 90 ? 2.350 2.068 0.611 1.00 95.38 90 LEU A N 1
ATOM 658 C CA . LEU A 1 90 ? 2.396 1.218 1.794 1.00 95.38 90 LEU A CA 1
ATOM 659 C C . LEU A 1 90 ? 2.617 2.043 3.068 1.00 95.38 90 LEU A C 1
ATOM 661 O O . LEU A 1 90 ? 1.818 1.944 3.996 1.00 95.38 90 LEU A O 1
ATOM 665 N N . ASP A 1 91 ? 3.635 2.903 3.075 1.00 94.88 91 ASP A N 1
ATOM 666 C CA . ASP A 1 91 ? 3.971 3.769 4.210 1.00 94.88 91 ASP A CA 1
ATOM 667 C C . ASP A 1 91 ? 2.834 4.751 4.516 1.00 94.88 91 ASP A C 1
ATOM 669 O O . ASP A 1 91 ? 2.461 4.940 5.674 1.00 94.88 91 ASP A O 1
ATOM 673 N N . ALA A 1 92 ? 2.228 5.335 3.476 1.00 96.44 92 ALA A N 1
ATOM 674 C CA . ALA A 1 92 ? 1.091 6.236 3.635 1.00 96.44 92 ALA A CA 1
ATOM 675 C C . ALA A 1 92 ? -0.122 5.533 4.255 1.00 96.44 92 ALA A C 1
ATOM 677 O O . ALA A 1 92 ? -0.798 6.114 5.100 1.00 96.44 92 ALA A O 1
ATOM 678 N N . ALA A 1 93 ? -0.389 4.280 3.875 1.00 96.38 93 ALA A N 1
ATOM 679 C CA . ALA A 1 93 ? -1.478 3.514 4.464 1.00 96.38 93 ALA A CA 1
ATOM 680 C C . ALA A 1 93 ? -1.192 3.131 5.923 1.00 96.38 93 ALA A C 1
ATOM 682 O O . ALA A 1 93 ? -2.100 3.227 6.744 1.00 96.38 93 ALA A O 1
ATOM 683 N N . ILE A 1 94 ? 0.049 2.763 6.270 1.00 94.38 94 ILE A N 1
ATOM 684 C CA . ILE A 1 94 ? 0.444 2.545 7.673 1.00 94.38 94 ILE A CA 1
ATOM 685 C C . ILE A 1 94 ? 0.179 3.821 8.479 1.00 94.38 94 ILE A C 1
ATOM 687 O O . ILE A 1 94 ? -0.548 3.776 9.473 1.00 94.38 94 ILE A O 1
ATOM 691 N N . GLN A 1 95 ? 0.690 4.964 8.013 1.00 94.06 95 GLN A N 1
ATOM 692 C CA . GLN A 1 95 ? 0.500 6.245 8.692 1.00 94.06 95 GLN A CA 1
ATOM 693 C C . GLN A 1 95 ? -0.982 6.601 8.835 1.00 94.06 95 GLN A C 1
ATOM 695 O O . GLN A 1 95 ? -1.419 6.977 9.918 1.00 94.06 95 GLN A O 1
ATOM 700 N N . TYR A 1 96 ? -1.780 6.389 7.787 1.00 95.44 96 TYR A N 1
ATOM 701 C CA . TYR A 1 96 ? -3.220 6.626 7.830 1.00 95.44 96 TYR A CA 1
ATOM 702 C C . TYR A 1 96 ? -3.897 5.832 8.954 1.00 95.44 96 TYR A C 1
ATOM 704 O O . TYR A 1 96 ? -4.709 6.379 9.690 1.00 95.44 96 TYR A O 1
ATOM 712 N N . THR A 1 97 ? -3.549 4.557 9.148 1.00 93.88 97 THR A N 1
ATOM 713 C CA . THR A 1 97 ? -4.145 3.764 10.240 1.00 93.88 97 THR A CA 1
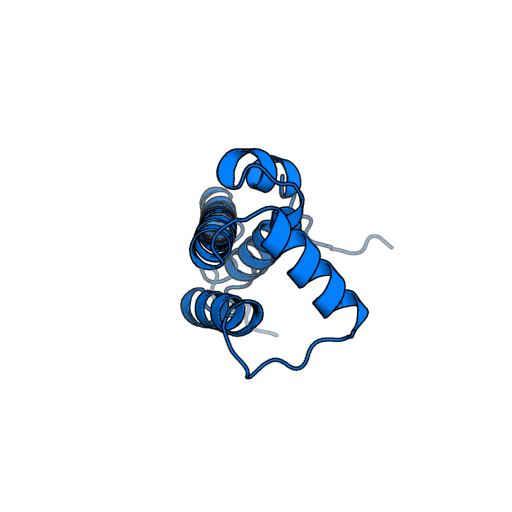ATOM 714 C C . THR A 1 97 ? -3.740 4.240 11.636 1.00 93.88 97 THR A C 1
ATOM 716 O O . THR A 1 97 ? -4.543 4.135 12.567 1.00 93.88 97 THR A O 1
ATOM 719 N N . ILE A 1 98 ? -2.530 4.789 11.778 1.00 91.12 98 ILE A N 1
ATOM 720 C CA . ILE A 1 98 ? -2.049 5.404 13.020 1.00 91.12 98 ILE A CA 1
ATOM 721 C C . ILE A 1 98 ? -2.840 6.685 13.292 1.00 91.12 98 ILE A C 1
ATOM 723 O O . ILE A 1 98 ? -3.404 6.831 14.374 1.00 91.12 98 ILE A O 1
ATOM 727 N N . ASP A 1 99 ? -2.966 7.562 12.294 1.00 93.50 99 ASP A N 1
ATOM 728 C CA . ASP A 1 99 ? -3.692 8.833 12.405 1.00 93.50 99 ASP A CA 1
ATOM 729 C C . ASP A 1 99 ? -5.174 8.625 12.755 1.00 93.50 99 ASP A C 1
ATOM 731 O O . ASP A 1 99 ? -5.783 9.435 13.454 1.00 93.50 99 ASP A O 1
ATOM 735 N N . GLN A 1 100 ? -5.760 7.517 12.295 1.00 93.50 100 GLN A N 1
ATOM 736 C CA . GLN A 1 100 ? -7.134 7.128 12.613 1.00 93.50 100 GLN A CA 1
ATOM 737 C C . GLN A 1 100 ? -7.281 6.418 13.976 1.00 93.50 100 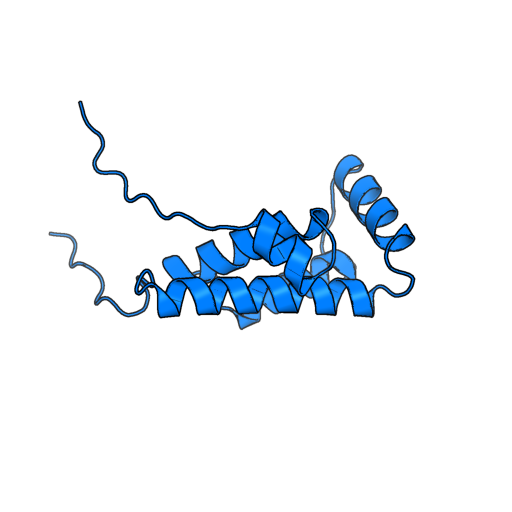GLN A C 1
ATOM 739 O O . GLN A 1 100 ? -8.401 6.108 14.392 1.00 93.50 100 GLN A O 1
ATOM 744 N N . GLY A 1 101 ? -6.180 6.133 14.680 1.00 91.44 101 GLY A N 1
ATOM 745 C CA . GLY A 1 101 ? -6.187 5.451 15.979 1.00 91.44 101 GLY A CA 1
ATOM 746 C C . GLY A 1 101 ? -6.605 3.978 15.907 1.00 91.44 101 GLY A C 1
ATOM 747 O O . GLY A 1 101 ? -7.171 3.434 16.863 1.00 91.44 101 GLY A O 1
ATOM 748 N N . TRP A 1 102 ? -6.385 3.324 14.764 1.00 92.06 102 TRP A N 1
ATOM 749 C CA . TRP A 1 102 ? -6.786 1.928 14.549 1.00 92.06 102 TRP A CA 1
ATOM 750 C C . TRP A 1 102 ? -5.747 0.914 14.996 1.00 92.06 102 TRP A C 1
ATOM 752 O O . TRP A 1 102 ? -6.100 -0.252 15.167 1.00 92.06 102 TRP A O 1
ATOM 762 N N . SER A 1 103 ?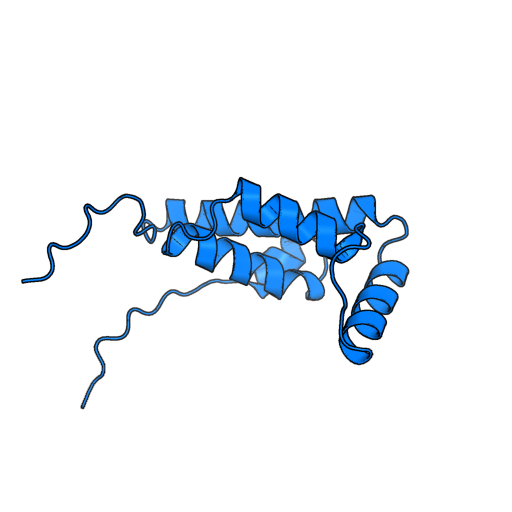 -4.509 1.358 15.210 1.00 84.19 103 SER A N 1
ATOM 763 C CA . SER A 1 103 ? -3.407 0.503 15.634 1.00 84.19 103 SER A CA 1
ATOM 764 C C . SER A 1 103 ? -3.746 -0.255 16.920 1.00 84.19 103 SER A C 1
ATOM 766 O O . SER A 1 103 ? -4.049 0.320 17.969 1.00 84.19 103 SER A O 1
ATOM 768 N N . GLU A 1 104 ? -3.710 -1.581 16.833 1.00 79.00 104 GLU A N 1
ATOM 769 C CA . GLU A 1 104 ? -3.801 -2.486 17.973 1.00 79.00 104 GLU A CA 1
ATOM 770 C C . GLU A 1 104 ? -2.439 -2.701 18.637 1.00 79.00 104 GLU A C 1
ATOM 772 O O . GLU A 1 104 ? -2.400 -3.124 19.789 1.00 79.00 104 GLU A O 1
ATOM 777 N N . ALA A 1 105 ? -1.338 -2.332 17.970 1.00 63.62 105 ALA A N 1
ATOM 778 C CA . ALA A 1 105 ? 0.012 -2.410 18.528 1.00 63.62 105 ALA A CA 1
ATOM 779 C C . ALA A 1 105 ? 0.209 -1.487 19.748 1.00 63.62 105 ALA A C 1
ATOM 781 O O . ALA A 1 105 ? 1.051 -1.763 20.599 1.00 63.62 105 ALA A O 1
ATOM 782 N N . GLU A 1 106 ? -0.587 -0.418 19.867 1.00 54.91 106 GLU A N 1
ATOM 783 C CA . GLU A 1 106 ? -0.563 0.495 21.021 1.00 54.91 106 GLU A CA 1
ATOM 784 C C . GLU A 1 106 ? -1.478 0.060 22.178 1.00 54.91 106 GLU A C 1
ATOM 786 O O . GLU A 1 106 ? -1.440 0.654 23.259 1.00 54.91 106 GLU A O 1
ATOM 791 N N . LYS A 1 107 ? -2.314 -0.973 21.997 1.00 52.66 107 LYS A N 1
ATOM 792 C CA . LYS A 1 107 ? -3.223 -1.445 23.050 1.00 52.66 107 LYS A CA 1
ATOM 793 C C . LYS A 1 107 ? -2.567 -2.603 23.804 1.00 52.66 107 LYS A C 1
ATOM 795 O O . LYS A 1 107 ? -2.135 -3.562 23.167 1.00 52.66 107 LYS A O 1
ATOM 800 N N . PRO A 1 108 ? -2.506 -2.568 25.153 1.00 43.09 108 PRO A N 1
ATOM 801 C CA . PRO A 1 108 ? -2.005 -3.704 25.913 1.00 43.09 108 PRO A CA 1
ATOM 802 C C . PRO A 1 108 ? -2.824 -4.935 25.531 1.00 43.09 108 PRO A C 1
ATOM 804 O O . PRO A 1 108 ? -4.056 -4.861 25.461 1.00 43.09 108 PRO A O 1
ATOM 807 N N . ALA A 1 109 ? -2.127 -6.039 25.242 1.00 50.59 109 ALA A N 1
ATOM 808 C CA . ALA A 1 109 ? -2.744 -7.306 24.884 1.00 50.59 109 ALA A CA 1
ATOM 809 C C . ALA A 1 109 ? -3.901 -7.577 25.850 1.00 50.59 109 ALA A C 1
ATOM 811 O O . ALA A 1 109 ? -3.699 -7.601 27.068 1.00 50.59 109 ALA A O 1
ATOM 812 N N . LYS A 1 110 ? -5.126 -7.716 25.325 1.00 48.16 110 LYS A N 1
ATOM 813 C CA . LYS A 1 110 ? -6.262 -8.105 26.162 1.00 48.16 110 LYS A CA 1
ATOM 814 C C . LYS A 1 110 ? -5.881 -9.424 26.821 1.00 48.16 110 LYS A C 1
ATOM 816 O O . LYS A 1 110 ? -5.705 -10.418 26.121 1.00 48.16 110 LYS A O 1
ATOM 821 N N . ALA A 1 111 ? -5.739 -9.407 28.145 1.00 46.06 111 ALA A N 1
ATOM 822 C CA . ALA A 1 111 ? -5.602 -10.616 28.931 1.00 46.06 111 ALA A CA 1
ATOM 823 C C . ALA A 1 111 ? -6.800 -11.506 28.588 1.00 46.06 111 ALA A C 1
ATOM 825 O O . ALA A 1 111 ? -7.949 -11.153 28.855 1.00 46.06 111 ALA A O 1
ATOM 826 N N . THR A 1 112 ? -6.530 -12.608 27.900 1.00 42.59 112 THR A N 1
ATOM 827 C CA . THR A 1 112 ? -7.493 -13.684 27.710 1.00 42.59 112 THR A CA 1
ATOM 828 C C . THR A 1 112 ? -7.834 -14.226 29.092 1.00 42.59 112 THR A C 1
ATOM 830 O O . THR A 1 112 ? -6.940 -14.713 29.786 1.00 42.59 112 THR A O 1
ATOM 833 N N . ALA A 1 113 ? -9.091 -14.040 29.497 1.00 37.03 113 ALA A N 1
ATOM 834 C CA . ALA A 1 113 ? -9.684 -14.651 30.682 1.00 37.03 113 ALA A CA 1
ATOM 835 C C . ALA A 1 113 ? -9.975 -16.136 30.439 1.00 37.03 113 ALA A C 1
ATOM 837 O O . ALA A 1 113 ? -10.258 -16.487 29.268 1.00 37.03 113 ALA A O 1
#

Radius of gyration: 15.93 Å; chains: 1; bounding box: 42×28×50 Å